Protein AF-A0A1H7FXH8-F1 (afdb_monomer)

Sequence (109 aa):
MNRLAQVAKLLIQGREVIVINVHLEAFDRDTREQHTDAVLQLYQRYSERYPTMMVGDFNSSPDEADPTISRILRENLGTLELVAGRVVTEAGQISDHLPVWAVFRFTRR

Organism: NCBI:txid332977

Mean predicted aligned error: 4.51 Å

Radius of gyration: 14.66 Å; Cα contacts (8 Å, |Δi|>4): 153; chains: 1; bounding box: 35×29×39 Å

Nearest PDB structures (foldseek):
  3l1w-assembly2_D  TM=7.779E-01  e=6.132E-03  Enterococcus faecalis
  4r1l-assembly3_B  TM=4.247E-01  e=5.282E-01  Bacteroides thetaiotaomicron VPI-5482
  4rvn-assembly1_B  TM=4.097E-01  e=6.430E-01  Bacteroides thetaiotaomicron VPI-5482
  5ho5-assembly1_B  TM=4.907E-01  e=9.441E+00  Magnetospira sp. QH-2
  3jd5-assembly1_C  TM=3.984E-01  e=5.967E+00  Bos taurus

Secondary structure (DSSP, 8-state):
---PPEEEEEEETTEEEEEEEEE--SS-HHHHHHHHHHHHHHHHHHHTTS-EEEEEE-S--TTSSS-TTHHHHTS--TTEEEEEEEE-GGGTTS-SS--EEEEEEE---

pLDDT: mean 89.56, std 9.65, range [43.09, 97.38]

Solvent-accessible surface area (backbone atoms only — not comparable to full-atom values): 6729 Å² total; per-residue (Å²): 141,89,69,68,71,47,78,45,80,43,76,56,97,86,41,66,33,38,40,36,40,39,51,49,46,72,83,49,64,71,60,23,40,55,47,48,53,54,50,49,55,53,49,51,67,47,49,78,79,30,47,55,47,79,48,72,46,64,61,43,51,86,87,47,97,80,33,58,46,52,67,61,71,73,49,87,75,81,39,58,41,83,74,47,72,46,75,47,70,91,59,66,81,82,54,99,61,87,49,73,46,73,41,71,43,75,54,86,126

InterPro domains:
  IPR036691 Endonuclease/exonuclease/phosphatase superfamily [G3DSA:3.60.10.10] (1-108)
  IPR036691 Endonuclease/exonuclease/phosphatase superfamily [SSF56219] (2-105)

Foldseek 3Di:
DDWDFDWDWDQDVNATEIETEGDADQPDPVRLLVVLVVVVVVQVVQLVPHHYHYDYHSNFDPPDPDTSCVVVVPDCSQFKDWDDKDFDCVCPPPDPDTHMDTDIDTDDD

Structure (mmCIF, N/CA/C/O backbone):
data_AF-A0A1H7FXH8-F1
#
_entry.id   AF-A0A1H7FXH8-F1
#
loop_
_atom_site.group_PDB
_atom_site.id
_atom_site.type_symbol
_atom_site.label_atom_id
_atom_site.label_alt_id
_atom_site.label_comp_id
_atom_site.label_asym_id
_atom_site.label_entity_id
_atom_site.label_seq_id
_atom_site.pdbx_PDB_ins_code
_atom_site.Cartn_x
_atom_site.Cartn_y
_atom_site.Cartn_z
_atom_site.occupancy
_atom_site.B_iso_or_equiv
_atom_site.auth_seq_id
_atom_site.auth_comp_id
_atom_site.auth_asym_id
_atom_site.auth_atom_id
_atom_site.pdbx_PDB_model_num
ATOM 1 N N . MET A 1 1 ? 7.198 15.148 -11.248 1.00 43.09 1 MET A N 1
ATOM 2 C CA . MET A 1 1 ? 6.335 15.213 -10.048 1.00 43.09 1 MET A CA 1
ATOM 3 C C . MET A 1 1 ? 4.898 15.011 -10.487 1.00 43.09 1 MET A C 1
ATOM 5 O O . MET A 1 1 ? 4.362 15.932 -11.076 1.00 43.09 1 MET A O 1
ATOM 9 N N . ASN A 1 2 ? 4.327 13.818 -10.310 1.00 52.06 2 ASN A N 1
ATOM 10 C CA . ASN A 1 2 ? 2.873 13.593 -10.242 1.00 52.06 2 ASN A CA 1
ATOM 11 C C . ASN A 1 2 ? 2.610 12.097 -10.063 1.00 52.06 2 ASN A C 1
ATOM 13 O O . ASN A 1 2 ? 2.268 11.423 -11.025 1.00 52.06 2 ASN A O 1
ATOM 17 N N . ARG A 1 3 ? 2.769 11.571 -8.845 1.00 60.22 3 ARG A N 1
ATOM 18 C CA . ARG A 1 3 ? 2.090 10.332 -8.443 1.00 60.22 3 ARG A CA 1
ATOM 19 C C . ARG A 1 3 ? 1.641 10.493 -6.991 1.00 60.22 3 ARG A C 1
ATOM 21 O O . ARG A 1 3 ? 2.459 10.610 -6.083 1.00 60.22 3 ARG A O 1
ATOM 28 N N . LEU A 1 4 ? 0.326 10.662 -6.833 1.00 69.12 4 LEU A N 1
ATOM 29 C CA . LEU A 1 4 ? -0.367 10.942 -5.578 1.00 69.12 4 LEU A CA 1
ATOM 30 C C . LEU A 1 4 ? -0.492 9.656 -4.759 1.00 69.12 4 LEU A C 1
ATOM 32 O O . LEU A 1 4 ? -1.071 8.681 -5.233 1.00 69.12 4 LEU A O 1
ATOM 36 N N . ALA A 1 5 ? -0.066 9.693 -3.499 1.00 89.25 5 ALA A N 1
ATOM 37 C CA . ALA A 1 5 ? -0.709 8.858 -2.497 1.00 89.25 5 ALA A CA 1
ATOM 38 C C . ALA A 1 5 ? -2.068 9.496 -2.175 1.00 89.25 5 ALA A C 1
ATOM 40 O O . ALA A 1 5 ? -2.130 10.670 -1.798 1.00 89.25 5 ALA A O 1
ATOM 41 N N . GLN A 1 6 ? -3.158 8.749 -2.331 1.00 94.62 6 GLN A N 1
ATOM 42 C CA . GLN A 1 6 ? -4.469 9.186 -1.862 1.00 94.62 6 GLN A CA 1
ATOM 43 C C . GLN A 1 6 ? -4.678 8.659 -0.448 1.00 94.62 6 GLN A C 1
ATOM 45 O O . GLN A 1 6 ? -4.629 7.452 -0.228 1.00 94.62 6 GLN A O 1
ATOM 50 N N . VAL A 1 7 ? -4.965 9.552 0.497 1.00 96.06 7 VAL A N 1
ATOM 51 C CA . VAL A 1 7 ? -5.274 9.180 1.879 1.00 96.06 7 VAL A CA 1
ATOM 52 C C . VAL A 1 7 ? -6.757 9.402 2.143 1.00 96.06 7 VAL A C 1
ATOM 54 O O . VAL A 1 7 ? -7.253 10.520 2.023 1.00 96.06 7 VAL A O 1
ATOM 57 N N . ALA A 1 8 ? -7.459 8.342 2.532 1.00 96.88 8 ALA A N 1
ATOM 58 C CA . ALA A 1 8 ? -8.849 8.390 2.958 1.00 96.88 8 ALA A CA 1
ATOM 59 C C . ALA A 1 8 ? -8.968 7.958 4.421 1.00 96.88 8 ALA A C 1
ATOM 61 O O . ALA A 1 8 ? -8.366 6.969 4.838 1.00 96.88 8 ALA A O 1
ATOM 62 N N . LYS A 1 9 ? -9.778 8.681 5.197 1.00 97.38 9 LYS A N 1
ATOM 63 C CA . LYS A 1 9 ? -10.199 8.258 6.534 1.00 97.38 9 LYS A CA 1
ATOM 64 C C . LYS A 1 9 ? -11.600 7.662 6.438 1.00 97.38 9 LYS A C 1
ATOM 66 O O . LYS A 1 9 ? -12.544 8.357 6.076 1.00 97.38 9 LYS A O 1
ATOM 71 N N . LEU A 1 10 ? -11.724 6.385 6.770 1.00 95.62 10 LEU A N 1
ATOM 72 C CA . LEU A 1 10 ? -12.979 5.648 6.802 1.00 95.62 10 LEU A CA 1
ATOM 73 C C . LEU A 1 10 ? -13.493 5.562 8.237 1.00 95.62 10 LEU A C 1
ATOM 75 O O . LEU A 1 10 ? -12.718 5.322 9.161 1.00 95.62 10 LEU A O 1
ATOM 79 N N . LEU A 1 11 ? -14.804 5.716 8.416 1.00 95.19 11 LEU A N 1
ATOM 80 C CA . LEU A 1 11 ? -15.473 5.485 9.691 1.00 95.19 11 LEU A CA 1
ATOM 81 C C . LEU A 1 11 ? -16.204 4.142 9.629 1.00 95.19 11 LEU A C 1
ATOM 83 O O . LEU A 1 11 ? -17.257 4.030 9.006 1.00 95.19 11 LEU A O 1
ATOM 87 N N . ILE A 1 12 ? -15.641 3.118 10.266 1.00 91.56 12 ILE A N 1
ATOM 88 C CA . ILE A 1 12 ? -16.175 1.752 10.257 1.00 91.56 12 ILE A CA 1
ATOM 89 C C . ILE A 1 12 ? -16.625 1.413 11.672 1.00 91.56 12 ILE A C 1
ATOM 91 O O . ILE A 1 12 ? -15.799 1.304 12.574 1.00 91.56 12 ILE A O 1
ATOM 95 N N . GLN A 1 13 ? -17.938 1.272 11.880 1.00 89.31 13 GLN A N 1
ATOM 96 C CA . GLN A 1 13 ? -18.528 0.992 13.201 1.00 89.31 13 GLN A CA 1
ATOM 97 C C . GLN A 1 13 ? -18.026 1.951 14.304 1.00 89.31 13 GLN A C 1
ATOM 99 O O . GLN A 1 13 ? -17.751 1.542 15.428 1.00 89.31 13 GLN A O 1
ATOM 104 N N . GLY A 1 14 ? -17.858 3.236 13.968 1.00 90.31 14 GLY A N 1
ATOM 105 C CA . GLY A 1 14 ? -17.358 4.259 14.894 1.00 90.31 14 GLY A CA 1
ATOM 106 C C . GLY A 1 14 ? -15.835 4.291 15.078 1.00 90.31 14 GLY A C 1
ATOM 107 O O . GLY A 1 14 ? -15.335 5.167 15.778 1.00 90.31 14 GLY A O 1
ATOM 108 N N . ARG A 1 15 ? -15.081 3.389 1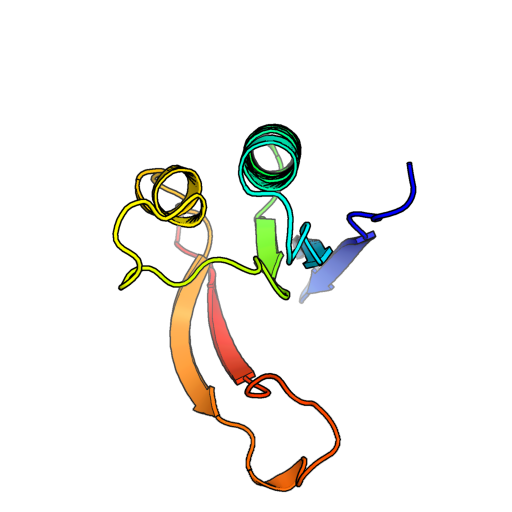4.439 1.00 90.19 15 ARG A N 1
ATOM 109 C CA . ARG A 1 15 ? -13.614 3.385 14.447 1.00 90.19 15 ARG A CA 1
ATOM 110 C C . ARG A 1 15 ? -13.068 4.064 13.195 1.00 90.19 15 ARG A C 1
ATOM 112 O O . ARG A 1 15 ? -13.469 3.735 12.081 1.00 90.19 15 ARG A O 1
ATOM 119 N N . GLU A 1 16 ? -12.136 4.993 13.381 1.00 94.62 16 GLU A N 1
ATOM 120 C CA . GLU A 1 16 ? -11.420 5.628 12.273 1.00 94.62 16 GLU A CA 1
ATOM 121 C C . GLU A 1 16 ? -10.327 4.690 11.738 1.00 94.62 16 GLU A C 1
ATOM 123 O O . GLU A 1 16 ? -9.519 4.167 12.509 1.00 94.62 16 GLU A O 1
ATOM 128 N N . VAL A 1 17 ? -10.299 4.485 10.422 1.00 94.50 17 VAL A N 1
ATOM 129 C CA . VAL A 1 17 ? -9.296 3.688 9.698 1.00 94.50 17 VAL A CA 1
ATOM 130 C C . VAL A 1 17 ? -8.724 4.528 8.574 1.00 94.50 17 VAL A C 1
ATOM 132 O O . VAL A 1 17 ? -9.474 5.178 7.849 1.00 94.50 17 VAL A O 1
ATOM 135 N N . ILE A 1 18 ? -7.409 4.507 8.401 1.00 95.88 18 ILE A N 1
ATOM 136 C CA . ILE A 1 18 ? -6.752 5.179 7.283 1.00 95.88 18 ILE A CA 1
ATOM 137 C C . ILE A 1 18 ? -6.516 4.174 6.157 1.00 95.88 18 ILE A C 1
ATOM 139 O O . ILE A 1 18 ? -5.999 3.085 6.390 1.00 95.88 18 ILE A O 1
ATOM 143 N N . VAL A 1 19 ? -6.875 4.551 4.933 1.00 95.75 19 VAL A N 1
ATOM 144 C CA . VAL A 1 19 ? -6.526 3.825 3.709 1.00 95.75 19 VAL A CA 1
ATOM 145 C C . VAL A 1 19 ? -5.658 4.731 2.850 1.00 95.75 19 VAL A C 1
ATOM 147 O O . VAL A 1 19 ? -6.063 5.840 2.501 1.00 95.75 19 VAL A O 1
ATOM 150 N N . ILE A 1 20 ? -4.463 4.251 2.523 1.00 95.62 20 ILE A N 1
ATOM 151 C CA . ILE A 1 20 ? -3.497 4.912 1.652 1.00 95.62 20 ILE A CA 1
ATOM 152 C C . ILE A 1 20 ? -3.470 4.132 0.339 1.00 95.62 20 ILE A C 1
ATOM 154 O O . ILE A 1 20 ? -2.987 3.003 0.307 1.00 95.62 20 ILE A O 1
ATOM 158 N N . ASN A 1 21 ? -4.006 4.718 -0.729 1.00 95.25 21 ASN A N 1
ATOM 159 C CA . ASN A 1 21 ? -3.911 4.154 -2.071 1.00 95.25 21 ASN A CA 1
ATOM 160 C C . ASN A 1 21 ? -2.691 4.727 -2.797 1.00 95.25 21 ASN A C 1
ATOM 162 O O . ASN A 1 21 ? -2.518 5.949 -2.829 1.00 95.25 21 ASN A O 1
ATOM 166 N N . VAL A 1 22 ? -1.878 3.858 -3.394 1.00 94.62 22 VAL A N 1
ATOM 167 C CA . VAL A 1 22 ? -0.634 4.228 -4.075 1.00 94.62 22 VAL A CA 1
ATOM 168 C C . VAL A 1 22 ? -0.596 3.724 -5.515 1.00 94.62 22 VAL A C 1
ATOM 170 O O . VAL A 1 22 ? -1.248 2.748 -5.878 1.00 94.62 22 VAL A O 1
ATOM 173 N N . HIS A 1 23 ? 0.191 4.409 -6.336 1.00 93.88 23 HIS A N 1
ATOM 174 C CA . HIS A 1 23 ? 0.609 3.949 -7.654 1.00 93.88 23 HIS A CA 1
ATOM 175 C C . HIS A 1 23 ? 2.045 4.449 -7.864 1.00 93.88 23 HIS A C 1
ATOM 177 O O . HIS A 1 23 ? 2.254 5.638 -8.127 1.00 93.88 23 HIS A O 1
ATOM 183 N N . LEU A 1 24 ? 3.041 3.586 -7.649 1.00 94.00 24 LEU A N 1
ATOM 184 C CA . LEU A 1 24 ? 4.456 3.985 -7.663 1.00 94.00 24 LEU A CA 1
ATOM 185 C C . LEU A 1 24 ? 5.026 4.032 -9.091 1.00 94.00 24 LEU A C 1
ATOM 187 O O . LEU A 1 24 ? 4.319 3.798 -10.067 1.00 94.00 24 LEU A O 1
ATOM 191 N N . GLU A 1 25 ? 6.298 4.412 -9.226 1.00 93.94 25 GLU A N 1
ATOM 192 C CA . GLU A 1 25 ? 6.949 4.532 -10.536 1.00 93.94 25 GLU A CA 1
ATOM 193 C C . GLU A 1 25 ? 7.227 3.152 -11.148 1.00 93.94 25 GLU A C 1
ATOM 195 O O . GLU A 1 25 ? 7.828 2.300 -10.498 1.00 93.94 25 GLU A O 1
ATOM 200 N N . ALA A 1 26 ? 6.819 2.938 -12.400 1.00 92.12 26 ALA A N 1
ATOM 201 C CA . ALA A 1 26 ? 6.921 1.644 -13.071 1.00 92.12 26 ALA A CA 1
ATOM 202 C C . ALA A 1 26 ? 8.305 1.401 -13.682 1.00 92.12 26 ALA A C 1
ATOM 204 O O . ALA A 1 26 ? 8.856 0.307 -13.571 1.00 92.12 26 ALA A O 1
ATOM 205 N N . PHE A 1 27 ? 8.893 2.426 -14.300 1.00 91.88 27 PHE A N 1
ATOM 206 C CA . PHE A 1 27 ? 10.035 2.228 -15.196 1.00 91.88 27 PHE A CA 1
ATOM 207 C C . PHE A 1 27 ? 11.379 2.509 -14.529 1.00 91.88 27 PHE A C 1
ATOM 209 O O . PHE A 1 27 ? 12.336 1.766 -14.731 1.00 91.88 27 PHE A O 1
ATOM 216 N N . ASP A 1 28 ? 11.448 3.561 -13.716 1.00 93.75 28 ASP A N 1
ATOM 217 C CA . ASP A 1 28 ? 12.686 3.988 -13.070 1.00 93.75 28 ASP A CA 1
ATOM 218 C C . ASP A 1 28 ? 12.773 3.456 -11.634 1.00 93.75 28 ASP A C 1
ATOM 220 O O . ASP A 1 28 ? 11.996 3.844 -10.755 1.00 93.75 28 ASP A O 1
ATOM 224 N N . ARG A 1 29 ? 13.719 2.537 -11.401 1.00 93.38 29 ARG A N 1
ATOM 225 C CA . ARG A 1 29 ? 13.898 1.863 -10.106 1.00 93.38 29 ARG A CA 1
ATOM 226 C C . ARG A 1 29 ? 14.264 2.853 -9.000 1.00 93.38 29 ARG A C 1
ATOM 228 O O . ARG A 1 29 ? 13.685 2.776 -7.921 1.00 93.38 29 ARG A O 1
ATOM 235 N N . ASP A 1 30 ? 15.182 3.778 -9.257 1.00 94.50 30 ASP A N 1
ATOM 236 C CA . ASP A 1 30 ? 15.686 4.699 -8.231 1.00 94.50 30 ASP A CA 1
ATOM 237 C C . ASP A 1 30 ? 14.601 5.692 -7.794 1.00 94.50 30 ASP A C 1
ATOM 239 O O . ASP A 1 30 ? 14.430 5.976 -6.606 1.00 94.50 30 ASP A O 1
ATOM 243 N N . THR A 1 31 ? 13.780 6.153 -8.736 1.00 94.44 31 THR A N 1
ATOM 244 C CA . THR A 1 31 ? 12.576 6.940 -8.454 1.00 94.44 31 THR A CA 1
ATOM 245 C C . THR A 1 31 ? 11.550 6.114 -7.679 1.00 94.44 31 THR A C 1
ATOM 247 O O . THR A 1 31 ? 10.969 6.604 -6.708 1.00 94.44 31 THR A O 1
ATOM 250 N N . ARG A 1 32 ? 11.327 4.845 -8.052 1.00 9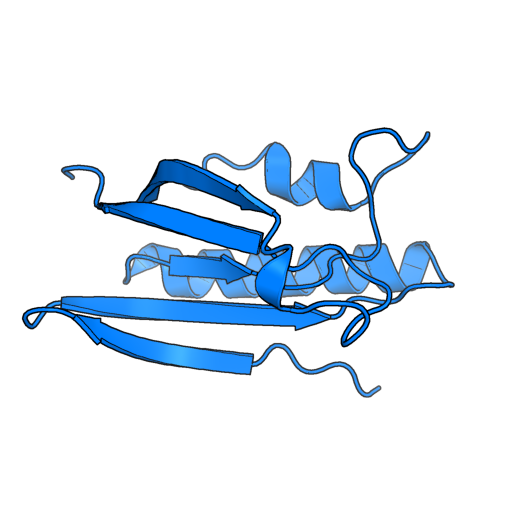4.44 32 ARG A N 1
ATOM 251 C CA . ARG A 1 32 ? 10.421 3.949 -7.314 1.00 94.44 32 ARG A CA 1
ATOM 252 C C . ARG A 1 32 ? 10.906 3.693 -5.888 1.00 94.44 32 ARG A C 1
ATOM 254 O O . ARG A 1 32 ? 10.079 3.610 -4.981 1.00 94.44 32 ARG A O 1
ATOM 261 N N . GLU A 1 33 ? 12.211 3.605 -5.669 1.00 95.06 33 GLU A N 1
ATOM 262 C CA . GLU A 1 33 ? 12.809 3.482 -4.341 1.00 95.06 33 GLU A CA 1
ATOM 263 C C . GLU A 1 33 ? 12.498 4.717 -3.484 1.00 95.06 33 GLU A C 1
ATOM 265 O O . GLU A 1 33 ? 11.936 4.579 -2.398 1.00 95.06 33 GLU A O 1
ATOM 270 N N . GLN A 1 34 ? 12.716 5.924 -4.016 1.00 94.56 34 GLN A N 1
ATOM 271 C CA . GLN A 1 34 ? 12.350 7.174 -3.335 1.00 94.56 34 GLN A CA 1
ATOM 272 C C . GLN A 1 34 ? 10.845 7.257 -3.038 1.00 94.56 34 GLN A C 1
ATOM 274 O O . GLN A 1 34 ? 10.438 7.688 -1.957 1.00 94.56 34 GLN A O 1
ATOM 279 N N . HIS A 1 35 ? 10.000 6.818 -3.976 1.00 94.94 35 HIS A N 1
ATOM 280 C CA . HIS A 1 35 ? 8.554 6.747 -3.768 1.00 94.94 35 HIS A CA 1
ATOM 281 C C . HIS A 1 35 ? 8.182 5.748 -2.663 1.00 94.94 35 HIS A C 1
ATOM 283 O O . HIS A 1 35 ? 7.322 6.047 -1.835 1.00 94.94 35 HIS A O 1
ATOM 289 N N . THR A 1 36 ? 8.834 4.584 -2.637 1.00 94.50 36 THR A N 1
ATOM 290 C CA . THR A 1 36 ? 8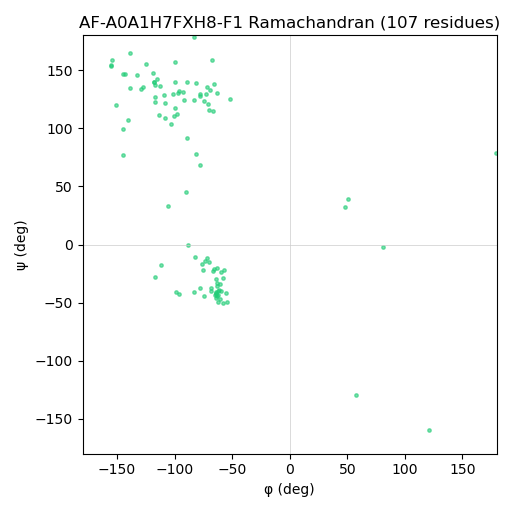.625 3.544 -1.621 1.00 94.50 36 THR A CA 1
ATOM 291 C C . THR A 1 36 ? 8.956 4.084 -0.232 1.00 94.50 36 THR A C 1
ATOM 293 O O . THR A 1 36 ? 8.142 3.957 0.683 1.00 94.50 36 THR A O 1
ATOM 296 N N . ASP A 1 37 ? 10.100 4.756 -0.088 1.00 94.38 37 ASP A N 1
ATOM 297 C CA . ASP A 1 37 ? 10.528 5.346 1.182 1.00 94.38 37 ASP A CA 1
ATOM 298 C C . ASP A 1 37 ? 9.566 6.460 1.644 1.00 94.38 37 ASP A C 1
ATOM 300 O O . ASP A 1 37 ? 9.175 6.502 2.814 1.00 94.38 37 ASP A O 1
ATOM 304 N N . ALA A 1 38 ? 9.111 7.330 0.735 1.00 94.44 38 ALA A N 1
ATOM 305 C CA . ALA A 1 38 ? 8.147 8.387 1.058 1.00 94.44 38 ALA A CA 1
ATOM 306 C C . ALA A 1 38 ? 6.783 7.829 1.509 1.00 94.44 38 ALA A C 1
ATOM 308 O O . ALA A 1 38 ? 6.169 8.337 2.453 1.00 94.44 38 ALA A O 1
ATOM 309 N N . VAL A 1 39 ? 6.308 6.770 0.852 1.00 93.81 39 VAL A N 1
ATOM 310 C CA . VAL A 1 39 ? 5.055 6.090 1.197 1.00 93.81 39 VAL A CA 1
ATOM 311 C C . VAL A 1 39 ? 5.166 5.362 2.536 1.00 93.81 39 VAL A C 1
ATOM 313 O O . VAL A 1 39 ? 4.235 5.432 3.340 1.00 93.81 39 VAL A O 1
ATOM 316 N N . LEU A 1 40 ? 6.305 4.726 2.820 1.00 93.31 40 LEU A N 1
ATOM 317 C CA . LEU A 1 40 ? 6.544 4.087 4.110 1.00 93.31 40 LEU A CA 1
ATOM 318 C C . LEU A 1 40 ? 6.528 5.112 5.256 1.00 93.31 40 LEU A C 1
ATOM 320 O O . LEU A 1 40 ? 5.854 4.895 6.262 1.00 93.31 40 LEU A O 1
ATOM 324 N N . GLN A 1 41 ? 7.171 6.270 5.077 1.00 93.31 41 GLN A N 1
ATOM 325 C CA . GLN A 1 41 ? 7.122 7.365 6.056 1.00 93.31 41 GL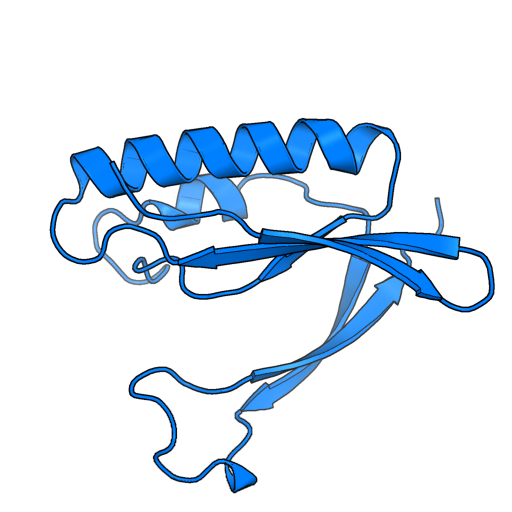N A CA 1
ATOM 326 C C . GLN A 1 41 ? 5.694 7.891 6.273 1.00 93.31 41 GLN A C 1
ATOM 328 O O . GLN A 1 41 ? 5.294 8.195 7.401 1.00 93.31 41 GLN A O 1
ATOM 333 N N . LEU A 1 42 ? 4.899 7.994 5.201 1.00 93.75 42 LEU A N 1
ATOM 334 C CA . LEU A 1 42 ? 3.495 8.392 5.291 1.00 93.75 42 LEU A CA 1
ATOM 335 C C . LEU A 1 42 ? 2.671 7.365 6.078 1.00 93.75 42 LEU A C 1
ATOM 337 O O . LEU A 1 42 ? 1.897 7.748 6.957 1.00 93.75 42 LEU A O 1
ATOM 341 N N . TYR A 1 43 ? 2.857 6.075 5.787 1.00 93.31 43 TYR A N 1
ATOM 342 C CA . TYR A 1 43 ? 2.212 4.988 6.516 1.00 93.31 43 TYR A CA 1
ATOM 343 C C . TYR A 1 43 ? 2.555 5.048 8.006 1.00 93.31 43 TYR A C 1
ATOM 345 O O . TYR A 1 43 ? 1.646 5.040 8.837 1.00 93.31 43 TYR A O 1
ATOM 353 N N . GLN A 1 44 ? 3.845 5.164 8.343 1.00 91.81 44 GLN A N 1
ATOM 354 C CA . GLN A 1 44 ? 4.326 5.212 9.726 1.00 91.81 44 GLN A CA 1
ATOM 355 C C . GLN A 1 44 ? 3.611 6.319 10.511 1.00 91.81 44 GLN A C 1
ATOM 357 O O . GLN A 1 44 ? 2.978 6.024 11.526 1.00 91.81 44 GLN A O 1
ATOM 362 N N . ARG A 1 45 ? 3.555 7.540 9.957 1.00 92.88 45 ARG A N 1
ATOM 363 C CA . ARG A 1 45 ? 2.866 8.693 10.564 1.00 92.88 45 ARG A CA 1
ATOM 364 C C . ARG A 1 45 ? 1.395 8.430 10.899 1.00 92.88 45 ARG A C 1
ATOM 366 O O . ARG A 1 45 ? 0.914 8.866 11.941 1.00 92.88 45 ARG A O 1
ATOM 373 N N . TYR A 1 46 ? 0.648 7.762 10.020 1.00 93.88 46 TYR A N 1
ATOM 374 C CA . TYR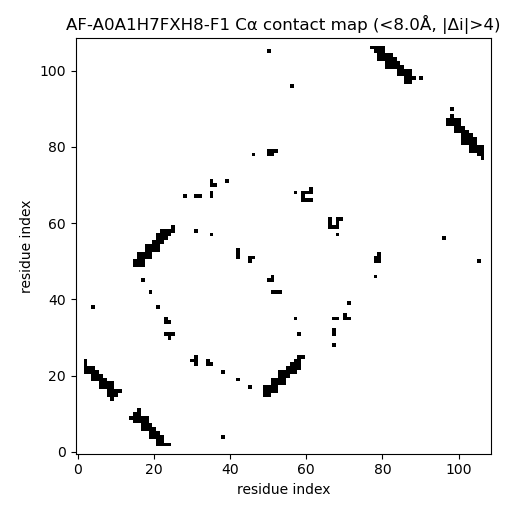 A 1 46 ? -0.759 7.450 10.299 1.00 93.88 46 TYR A CA 1
ATOM 375 C C . TYR A 1 46 ? -0.912 6.262 11.250 1.00 93.88 46 TYR A C 1
ATOM 377 O O . TYR A 1 46 ? -1.772 6.299 12.134 1.00 93.88 46 TYR A O 1
ATOM 385 N N . SER A 1 47 ? -0.054 5.249 11.111 1.00 91.56 47 SER A N 1
ATOM 386 C CA . SER A 1 47 ? -0.096 4.011 11.895 1.00 91.56 47 SER A CA 1
ATOM 387 C C . SER A 1 47 ? 0.193 4.207 13.388 1.00 91.56 47 SER A C 1
ATOM 389 O O . SER A 1 47 ? -0.238 3.396 14.211 1.00 91.56 47 SER A O 1
ATOM 391 N N . GLU A 1 48 ? 0.849 5.314 13.752 1.00 90.56 48 GLU A N 1
ATOM 392 C CA . GLU A 1 48 ? 1.033 5.742 15.144 1.00 90.56 48 GLU A CA 1
ATOM 393 C C . GLU A 1 48 ? -0.302 5.999 15.858 1.00 90.56 48 GLU A C 1
ATOM 395 O O . GLU A 1 48 ? -0.428 5.732 17.054 1.00 90.56 48 GLU A O 1
ATOM 400 N N . ARG A 1 49 ? -1.315 6.497 15.134 1.00 91.25 49 ARG A N 1
ATOM 401 C CA . ARG A 1 49 ? -2.585 6.957 15.719 1.00 91.25 49 ARG A CA 1
ATOM 402 C C . ARG A 1 49 ? -3.804 6.161 15.266 1.00 91.25 49 ARG A C 1
ATOM 404 O O . ARG A 1 49 ? -4.781 6.082 16.009 1.00 91.25 49 ARG A O 1
ATOM 411 N N . TYR A 1 50 ? -3.765 5.577 14.074 1.00 92.31 50 TYR A N 1
ATOM 412 C CA . TYR A 1 50 ? -4.910 4.912 13.461 1.00 92.31 50 TYR A CA 1
ATOM 413 C C . TYR A 1 50 ? -4.522 3.543 12.898 1.00 92.31 50 TYR A C 1
ATOM 415 O O . TYR A 1 50 ? -3.428 3.394 12.349 1.00 92.31 50 TYR A O 1
ATOM 423 N N . PRO A 1 51 ? -5.424 2.544 12.934 1.00 92.12 51 PRO A N 1
ATOM 424 C CA . PRO A 1 51 ? -5.314 1.399 12.041 1.00 92.12 51 PRO A CA 1
ATOM 425 C C . PRO A 1 51 ? -5.180 1.900 10.608 1.00 92.12 51 PRO A C 1
ATOM 427 O O . PRO A 1 51 ? -5.999 2.701 10.152 1.00 92.12 51 PRO A O 1
ATOM 430 N N . THR A 1 52 ? -4.126 1.468 9.930 1.00 92.62 52 THR A N 1
ATOM 431 C CA . THR A 1 52 ? -3.750 2.008 8.626 1.00 92.62 52 THR A CA 1
ATOM 432 C C . THR A 1 52 ? -3.550 0.856 7.660 1.00 92.62 52 THR A C 1
ATOM 434 O O . THR A 1 52 ? -2.909 -0.137 7.989 1.00 92.62 52 THR A O 1
ATOM 437 N N . MET A 1 53 ? -4.123 0.989 6.471 1.00 92.31 53 MET A N 1
ATOM 438 C CA . MET A 1 53 ? -3.952 0.068 5.361 1.00 92.31 53 MET A CA 1
ATOM 439 C C . MET A 1 53 ? -3.296 0.804 4.204 1.00 92.31 53 MET A C 1
ATOM 441 O O . MET A 1 53 ? -3.645 1.947 3.909 1.00 92.31 53 MET A O 1
ATOM 445 N N . MET A 1 54 ? -2.378 0.125 3.532 1.00 92.56 54 MET A N 1
ATOM 446 C CA . MET A 1 54 ? -1.760 0.591 2.303 1.00 92.56 54 MET A CA 1
ATOM 447 C C . MET A 1 54 ? -2.113 -0.380 1.182 1.00 92.56 54 MET A C 1
ATOM 449 O O . MET A 1 54 ? -1.930 -1.585 1.335 1.00 92.56 54 MET A O 1
ATOM 453 N N . VAL A 1 55 ? -2.653 0.144 0.087 1.00 93.06 55 VAL A N 1
ATOM 454 C CA . VAL A 1 55 ? -3.129 -0.629 -1.066 1.00 93.06 55 VAL A CA 1
ATOM 455 C C . VAL A 1 55 ? -2.733 0.063 -2.362 1.00 93.06 55 VAL A C 1
ATOM 457 O O . VAL A 1 55 ? -2.406 1.248 -2.361 1.00 93.06 55 VAL A O 1
ATOM 460 N N . GLY A 1 56 ? -2.814 -0.664 -3.469 1.00 91.94 56 GLY A N 1
ATOM 461 C CA . GLY A 1 56 ? -2.601 -0.126 -4.805 1.00 91.94 56 GLY A CA 1
ATOM 462 C C . GLY A 1 56 ? -1.468 -0.834 -5.528 1.00 91.94 56 GLY A C 1
ATOM 463 O O . GLY A 1 56 ? -1.115 -1.965 -5.190 1.00 91.94 56 GLY A O 1
ATOM 464 N N . ASP A 1 57 ? -0.927 -0.162 -6.535 1.00 92.19 57 ASP A N 1
ATOM 465 C CA . ASP A 1 57 ? 0.115 -0.712 -7.389 1.00 92.19 57 ASP A CA 1
ATOM 466 C C . ASP A 1 57 ? 1.493 -0.187 -6.972 1.00 92.19 57 ASP A C 1
ATOM 468 O O . ASP A 1 57 ? 1.825 0.994 -7.113 1.00 92.19 57 ASP A O 1
ATOM 472 N N . PHE A 1 58 ? 2.308 -1.083 -6.426 1.00 93.19 58 PHE A N 1
ATOM 473 C CA . PHE A 1 58 ? 3.662 -0.755 -5.996 1.00 93.19 58 PHE A CA 1
ATOM 474 C C . PHE A 1 58 ? 4.673 -0.784 -7.141 1.00 93.19 58 PHE A C 1
ATOM 476 O O . PHE A 1 58 ? 5.803 -0.342 -6.935 1.00 93.19 58 PHE A O 1
ATOM 483 N N . ASN A 1 59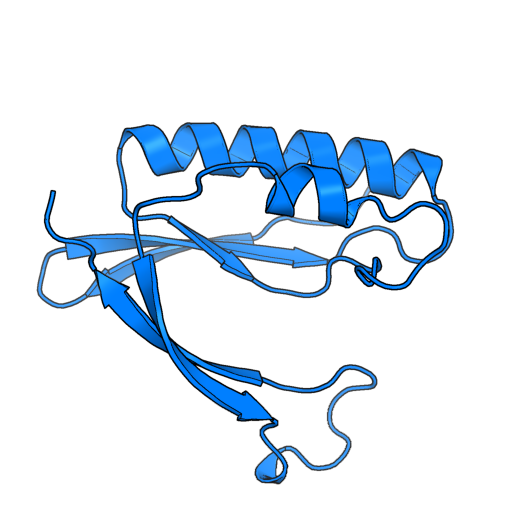 ? 4.295 -1.300 -8.320 1.00 93.62 59 ASN A N 1
ATOM 484 C CA . ASN A 1 59 ? 5.202 -1.530 -9.443 1.00 93.62 59 ASN A CA 1
ATOM 485 C C . ASN A 1 59 ? 6.504 -2.256 -9.040 1.00 93.62 59 ASN A C 1
ATOM 487 O O . ASN A 1 59 ? 7.579 -1.997 -9.576 1.00 93.62 59 ASN A O 1
ATOM 491 N N . SER A 1 60 ? 6.413 -3.131 -8.035 1.00 93.88 60 SER A N 1
ATOM 492 C CA . SER A 1 60 ? 7.502 -4.000 -7.603 1.00 93.88 60 SER A CA 1
ATOM 493 C C . SER A 1 60 ? 6.930 -5.286 -7.013 1.00 93.88 60 SER A C 1
ATOM 495 O O . SER A 1 60 ? 6.165 -5.261 -6.046 1.00 93.88 60 SER A O 1
ATOM 497 N N . SER A 1 61 ? 7.286 -6.405 -7.628 1.00 92.31 61 SER A N 1
ATOM 498 C CA . SER A 1 61 ? 6.971 -7.767 -7.223 1.00 92.31 61 SER A CA 1
ATOM 499 C C . SER A 1 61 ? 8.047 -8.319 -6.279 1.00 92.31 61 SER A C 1
ATOM 501 O O . SER A 1 61 ? 9.231 -8.114 -6.537 1.00 92.31 61 SER A O 1
ATOM 503 N N . PRO A 1 62 ? 7.683 -9.071 -5.223 1.00 92.38 62 PRO A N 1
ATOM 504 C CA . PRO A 1 62 ? 8.643 -9.723 -4.326 1.00 92.38 62 PRO A CA 1
ATOM 505 C C . PRO A 1 62 ? 9.622 -10.686 -5.016 1.00 92.38 62 PRO A C 1
ATOM 507 O O . PRO A 1 62 ? 10.683 -10.950 -4.459 1.00 92.38 62 PRO A O 1
ATOM 510 N N . ASP A 1 63 ? 9.268 -11.196 -6.199 1.00 92.81 63 ASP A N 1
ATOM 511 C CA . ASP A 1 63 ? 10.063 -12.173 -6.955 1.00 92.81 63 ASP A CA 1
ATOM 512 C C . ASP A 1 63 ? 11.103 -11.523 -7.894 1.00 92.81 63 ASP A C 1
ATOM 514 O O . ASP A 1 63 ? 11.835 -12.220 -8.600 1.00 92.81 63 ASP A O 1
ATOM 518 N N . GLU A 1 64 ? 11.173 -10.187 -7.946 1.00 91.88 64 GLU A N 1
ATOM 519 C CA . GLU A 1 64 ? 12.207 -9.464 -8.697 1.00 91.88 64 GLU A CA 1
ATOM 520 C C . GLU A 1 64 ? 13.593 -9.660 -8.062 1.00 91.88 64 GLU A C 1
ATOM 522 O O . GLU A 1 64 ? 13.720 -9.946 -6.874 1.00 91.88 64 GLU A O 1
ATOM 527 N N . ALA A 1 65 ? 14.663 -9.453 -8.838 1.00 91.31 65 ALA A N 1
ATOM 528 C CA . ALA A 1 65 ? 16.032 -9.590 -8.330 1.00 91.31 65 ALA A CA 1
ATOM 529 C C . ALA A 1 65 ? 16.375 -8.575 -7.221 1.00 91.31 65 ALA A C 1
ATOM 531 O O . ALA A 1 65 ? 17.152 -8.885 -6.320 1.00 91.31 65 ALA A O 1
ATOM 532 N N . ASP A 1 66 ? 15.806 -7.368 -7.294 1.00 91.56 66 ASP A N 1
ATOM 533 C CA . ASP A 1 66 ? 16.014 -6.297 -6.316 1.00 91.56 66 ASP A CA 1
ATOM 534 C C . ASP A 1 66 ? 14.725 -5.472 -6.118 1.00 91.56 66 ASP A C 1
ATOM 536 O O . ASP A 1 66 ? 14.563 -4.386 -6.688 1.00 91.56 66 ASP A O 1
ATOM 540 N N . PRO A 1 67 ? 13.759 -6.024 -5.364 1.00 95.56 67 PRO A N 1
ATOM 541 C CA . PRO A 1 67 ? 12.420 -5.471 -5.256 1.00 95.56 67 PRO A CA 1
ATOM 542 C C . PRO A 1 67 ? 12.347 -4.346 -4.225 1.00 95.56 67 PRO A C 1
ATOM 544 O O . PRO A 1 67 ? 12.603 -4.552 -3.033 1.00 95.56 67 PRO A O 1
ATOM 547 N N . THR A 1 68 ? 11.876 -3.167 -4.633 1.00 95.38 68 THR A N 1
ATOM 548 C CA . THR A 1 68 ? 11.659 -2.051 -3.700 1.00 95.38 68 THR A CA 1
ATOM 549 C C . THR A 1 68 ? 10.573 -2.388 -2.673 1.00 95.38 68 THR A C 1
ATOM 551 O O . THR A 1 68 ? 10.683 -1.977 -1.517 1.00 95.38 68 THR A O 1
ATOM 554 N N . ILE A 1 69 ? 9.586 -3.226 -3.032 1.00 94.38 69 ILE A N 1
ATOM 555 C CA . ILE A 1 69 ? 8.513 -3.668 -2.120 1.00 94.38 69 ILE A CA 1
ATOM 556 C C . ILE A 1 69 ? 9.042 -4.410 -0.881 1.00 94.38 69 ILE A C 1
ATOM 558 O O . ILE A 1 69 ? 8.409 -4.374 0.174 1.00 94.38 69 ILE A O 1
ATOM 562 N N . SER A 1 70 ? 10.243 -5.004 -0.945 1.00 93.88 70 SER A N 1
ATOM 563 C CA . SER A 1 70 ? 10.870 -5.647 0.220 1.00 93.88 70 SER A CA 1
ATOM 564 C C . SER A 1 70 ? 11.072 -4.695 1.398 1.00 93.88 70 SER A C 1
ATOM 566 O O . SER A 1 70 ? 11.053 -5.141 2.543 1.00 93.88 70 SER A O 1
ATOM 568 N N . ARG A 1 71 ? 11.247 -3.392 1.148 1.00 93.19 71 ARG A N 1
ATOM 569 C CA . ARG A 1 71 ? 11.372 -2.382 2.212 1.00 93.19 71 ARG A CA 1
ATOM 570 C C . ARG A 1 71 ? 10.108 -2.311 3.062 1.00 93.19 71 ARG A C 1
ATOM 572 O O . ARG A 1 71 ? 10.204 -2.248 4.276 1.00 93.19 71 ARG A O 1
ATOM 579 N N . ILE A 1 72 ? 8.941 -2.400 2.429 1.00 91.69 72 ILE A N 1
ATOM 580 C CA . ILE A 1 72 ? 7.640 -2.408 3.106 1.00 91.69 72 ILE A CA 1
ATOM 581 C C . ILE A 1 72 ? 7.395 -3.755 3.790 1.00 91.69 72 ILE A C 1
ATOM 583 O O . ILE A 1 72 ? 6.957 -3.789 4.933 1.00 91.69 72 ILE A O 1
ATOM 587 N N . LEU A 1 73 ? 7.682 -4.871 3.111 1.00 89.44 73 LEU A N 1
ATOM 588 C CA . LEU A 1 73 ? 7.386 -6.215 3.630 1.00 89.44 73 LEU A CA 1
ATOM 589 C C . LEU A 1 73 ? 8.214 -6.599 4.865 1.00 89.44 73 LEU A C 1
ATOM 591 O O . LEU A 1 73 ? 7.803 -7.472 5.625 1.00 89.44 73 LEU A O 1
ATOM 595 N N . ARG A 1 74 ? 9.375 -5.967 5.070 1.00 88.44 74 ARG A N 1
ATOM 596 C CA . ARG A 1 74 ? 10.213 -6.163 6.266 1.00 88.44 74 ARG A CA 1
ATOM 597 C C . ARG A 1 74 ? 9.671 -5.451 7.505 1.00 88.44 74 ARG A C 1
ATOM 599 O O . ARG A 1 74 ? 10.096 -5.765 8.614 1.00 88.44 74 ARG A O 1
ATOM 606 N N . GLU A 1 75 ? 8.759 -4.503 7.332 1.00 85.12 75 GLU A N 1
ATOM 607 C CA . GLU A 1 75 ? 8.196 -3.730 8.429 1.00 85.12 75 GLU A CA 1
ATOM 608 C C . GLU A 1 75 ? 7.077 -4.514 9.124 1.00 85.12 75 GLU A C 1
ATOM 610 O O . GLU A 1 75 ? 6.230 -5.144 8.490 1.00 85.12 75 GLU A O 1
ATOM 615 N N . ASN A 1 76 ? 7.030 -4.455 10.456 1.00 73.75 76 ASN A N 1
ATOM 616 C CA . ASN A 1 76 ? 5.971 -5.104 11.228 1.00 73.75 76 ASN A CA 1
ATOM 617 C C . ASN A 1 76 ? 4.701 -4.234 11.256 1.00 73.75 76 ASN A C 1
ATOM 619 O O . ASN A 1 76 ? 4.412 -3.538 12.234 1.00 73.75 76 ASN A O 1
ATOM 623 N N . LEU A 1 77 ? 3.939 -4.249 10.161 1.00 71.50 77 LEU A N 1
ATOM 624 C CA . LEU A 1 77 ? 2.743 -3.423 9.963 1.00 71.50 77 LEU A CA 1
ATOM 625 C C . LEU A 1 77 ? 1.520 -3.989 10.733 1.00 71.50 77 LEU A C 1
ATOM 627 O O . LEU A 1 77 ? 0.559 -4.493 10.165 1.00 71.50 77 LEU A O 1
ATOM 631 N N . GLY A 1 78 ? 1.552 -3.933 12.066 1.00 65.12 78 GLY A N 1
ATOM 632 C CA . GLY A 1 78 ? 0.697 -4.742 12.953 1.00 65.12 78 GLY A CA 1
ATOM 633 C C . GLY A 1 78 ? -0.672 -4.181 13.378 1.00 65.12 78 GLY A C 1
ATOM 634 O O . GLY A 1 78 ? -1.000 -4.263 14.563 1.00 65.12 78 GLY A O 1
ATOM 635 N N . THR A 1 79 ? -1.493 -3.605 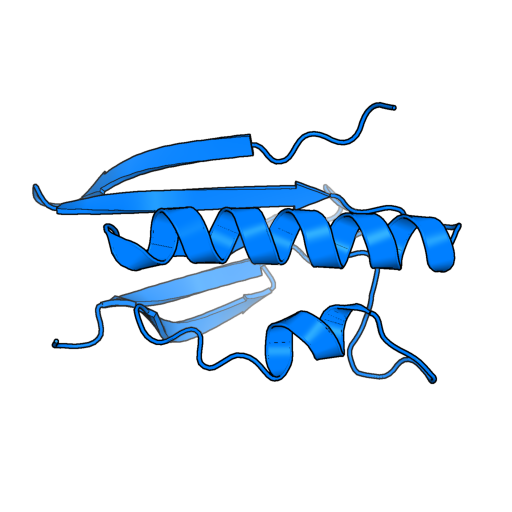12.485 1.00 72.56 79 THR A N 1
ATOM 636 C CA . THR A 1 79 ? -2.851 -3.119 12.879 1.00 72.56 79 THR A CA 1
ATOM 637 C C . THR A 1 79 ? -4.030 -3.886 12.279 1.00 72.56 79 THR A C 1
ATOM 639 O O . THR A 1 79 ? -5.148 -3.799 12.799 1.00 72.56 79 THR A O 1
ATOM 642 N N . LEU A 1 80 ? -3.794 -4.652 11.214 1.00 81.12 80 LEU A N 1
ATOM 643 C CA . LEU A 1 80 ? -4.810 -5.398 10.480 1.00 81.12 80 LEU A CA 1
ATOM 644 C C . LEU A 1 80 ? -4.265 -6.782 10.120 1.00 81.12 80 LEU A C 1
ATOM 646 O O . LEU A 1 80 ? -3.140 -6.910 9.651 1.00 81.12 80 LEU A O 1
ATOM 650 N N . GLU A 1 81 ? -5.076 -7.809 10.336 1.00 87.25 81 GLU A N 1
ATOM 651 C CA . GLU A 1 81 ? -4.809 -9.198 9.970 1.00 87.25 81 GLU A CA 1
ATOM 652 C C . GLU A 1 81 ? -5.590 -9.531 8.693 1.00 87.25 81 GLU A C 1
ATOM 654 O O . GLU A 1 81 ? -6.799 -9.285 8.629 1.00 87.25 81 GLU A O 1
ATOM 659 N N . LEU A 1 82 ? -4.922 -10.091 7.679 1.00 88.31 82 LEU A N 1
ATOM 660 C CA . LEU A 1 82 ? -5.584 -10.629 6.490 1.00 88.31 82 LEU A CA 1
ATOM 661 C C . LEU A 1 82 ? -6.334 -11.915 6.864 1.00 88.31 82 LEU A C 1
ATOM 663 O O . LEU A 1 82 ? -5.730 -12.882 7.311 1.00 88.31 82 LEU A O 1
ATOM 667 N N . VAL A 1 83 ? -7.648 -11.932 6.651 1.00 93.94 83 VAL A N 1
ATOM 668 C CA . VAL A 1 83 ? -8.519 -13.084 6.941 1.00 93.94 83 VAL A CA 1
ATOM 669 C C . VAL A 1 83 ? -8.758 -13.925 5.692 1.00 93.94 83 VAL A C 1
ATOM 671 O O . VAL A 1 83 ? -8.769 -15.150 5.758 1.00 9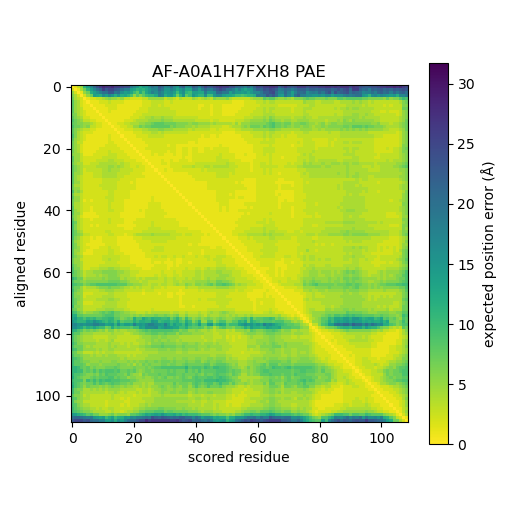3.94 83 VAL A O 1
ATOM 674 N N . ALA A 1 84 ? -8.995 -13.270 4.557 1.00 95.75 84 ALA A N 1
ATOM 675 C CA . ALA A 1 84 ? -9.266 -13.924 3.284 1.00 95.75 84 ALA A CA 1
ATOM 676 C C . ALA A 1 84 ? -8.887 -12.999 2.130 1.00 95.75 84 ALA A C 1
ATOM 678 O O . ALA A 1 84 ? -8.959 -11.779 2.271 1.00 95.75 84 ALA A O 1
ATOM 679 N N . GLY A 1 85 ? -8.548 -13.571 0.978 1.00 94.75 85 GLY A N 1
ATOM 680 C CA . GLY A 1 85 ? -8.302 -12.810 -0.238 1.00 94.75 85 GLY A CA 1
ATOM 681 C C . GLY A 1 85 ? -8.524 -13.644 -1.492 1.00 94.75 85 GLY A C 1
ATOM 682 O O . GLY A 1 85 ? -8.432 -14.870 -1.452 1.00 94.75 85 GLY A O 1
ATOM 683 N N . ARG A 1 86 ? -8.849 -12.977 -2.599 1.00 96.00 86 ARG A N 1
ATOM 684 C CA . ARG A 1 86 ? -8.961 -13.591 -3.927 1.00 96.00 86 ARG A CA 1
ATOM 685 C C . ARG A 1 86 ? -8.722 -12.569 -5.032 1.00 96.00 86 ARG A C 1
ATOM 687 O O . ARG A 1 86 ? -8.946 -11.376 -4.835 1.00 96.00 86 ARG A O 1
ATOM 694 N N . VAL A 1 87 ? -8.368 -13.064 -6.213 1.00 94.31 87 VAL A N 1
ATOM 695 C CA . VAL A 1 87 ? -8.450 -12.282 -7.452 1.00 94.31 87 VAL A CA 1
ATOM 696 C C . VAL A 1 87 ? -9.927 -12.115 -7.832 1.00 94.31 87 VAL A C 1
ATOM 698 O O . VAL A 1 87 ? -10.719 -13.059 -7.734 1.00 94.31 87 VAL A O 1
ATOM 701 N N . VAL A 1 88 ? -10.315 -10.903 -8.225 1.00 94.94 88 VAL A N 1
ATOM 702 C CA . VAL A 1 88 ? -11.675 -10.568 -8.668 1.00 94.94 88 VAL A CA 1
ATOM 703 C C . VAL A 1 88 ? -11.759 -10.802 -10.170 1.00 94.94 88 VAL A C 1
ATOM 705 O O . VAL A 1 88 ? -11.439 -9.926 -10.967 1.00 94.94 88 VAL A O 1
ATOM 708 N N . THR A 1 89 ? -12.164 -12.006 -10.566 1.00 93.69 89 THR A N 1
ATOM 709 C CA . THR A 1 89 ? -12.290 -12.391 -11.980 1.00 93.69 89 THR A CA 1
ATOM 710 C C . THR A 1 89 ? -13.527 -11.782 -12.642 1.00 93.69 89 THR A C 1
ATOM 712 O O . THR A 1 89 ? -13.549 -11.595 -13.855 1.00 93.69 89 THR A O 1
ATOM 715 N N . GLU A 1 90 ? -14.532 -11.399 -11.850 1.00 94.69 90 GLU A N 1
ATOM 716 C CA . GLU A 1 90 ? -15.756 -10.722 -12.298 1.00 94.69 90 GLU A CA 1
ATOM 717 C C . GLU A 1 90 ? -15.471 -9.343 -12.908 1.00 94.69 90 GLU A C 1
ATOM 719 O O . GLU A 1 90 ? -16.272 -8.817 -13.677 1.00 94.69 90 GLU A O 1
ATOM 724 N N . ALA A 1 91 ? -14.309 -8.776 -12.585 1.00 91.00 91 ALA A N 1
ATOM 725 C CA . ALA A 1 91 ? -13.809 -7.529 -13.133 1.00 91.00 91 ALA A CA 1
ATOM 726 C C . ALA A 1 91 ? -13.360 -7.652 -14.605 1.00 91.00 91 ALA A C 1
ATOM 728 O O . ALA A 1 91 ? -13.128 -6.637 -15.253 1.00 91.00 91 ALA A O 1
ATOM 729 N N . GLY A 1 92 ? -13.239 -8.860 -15.167 1.00 91.06 92 GLY A N 1
ATOM 730 C CA . GLY A 1 92 ? -12.829 -9.050 -16.560 1.00 91.06 92 GLY A CA 1
ATOM 731 C C . GLY A 1 92 ? -11.461 -8.424 -16.856 1.00 91.06 92 GLY A C 1
ATOM 732 O O . GLY A 1 92 ? -10.498 -8.660 -16.134 1.00 91.06 92 GLY A O 1
ATOM 733 N N . GLN A 1 93 ? -11.379 -7.622 -17.921 1.00 90.12 93 GLN A N 1
ATOM 734 C CA . GLN A 1 93 ? -10.143 -6.966 -18.377 1.00 90.12 93 GLN A CA 1
ATOM 735 C C . GLN A 1 93 ? -10.116 -5.462 -18.065 1.00 90.12 93 GLN A C 1
ATOM 737 O O . GLN A 1 93 ? -9.579 -4.674 -18.839 1.00 90.12 93 GLN A O 1
ATOM 742 N N . ILE A 1 94 ? -10.727 -5.032 -16.957 1.00 89.12 94 ILE A N 1
ATOM 743 C CA . ILE A 1 94 ? -10.768 -3.602 -16.598 1.00 89.12 94 ILE A CA 1
ATOM 744 C C . ILE A 1 94 ? -9.408 -3.040 -16.158 1.00 89.12 94 ILE A C 1
ATOM 746 O O . ILE A 1 94 ? -9.263 -1.825 -16.059 1.00 89.12 94 ILE A O 1
ATOM 750 N N . SER A 1 95 ? -8.437 -3.905 -15.853 1.00 83.88 95 SER A N 1
ATOM 751 C CA . SER A 1 95 ? -7.089 -3.529 -15.437 1.00 83.88 95 SER A CA 1
ATOM 752 C C . SER A 1 95 ? -6.068 -4.504 -16.017 1.00 83.88 95 SER A C 1
ATOM 754 O O . SER A 1 95 ? -6.339 -5.691 -16.191 1.00 83.88 95 SER A O 1
ATOM 756 N N . ASP A 1 96 ? -4.897 -3.965 -16.322 1.00 80.94 96 ASP A N 1
ATOM 757 C CA . ASP A 1 96 ? -3.651 -4.667 -16.617 1.00 80.94 96 ASP A CA 1
ATOM 758 C C . ASP A 1 96 ? -2.988 -5.273 -15.365 1.00 80.94 96 ASP A C 1
ATOM 760 O O . ASP A 1 96 ? -2.142 -6.158 -15.486 1.00 80.94 96 ASP A O 1
ATOM 764 N N . HIS A 1 97 ? -3.422 -4.867 -14.169 1.00 85.06 97 HIS A N 1
ATOM 765 C CA . HIS A 1 97 ? -3.078 -5.494 -12.895 1.00 85.06 97 HIS A CA 1
ATOM 766 C C . HIS A 1 97 ? -4.202 -6.413 -12.409 1.00 85.06 97 HIS A C 1
ATOM 768 O O . HIS A 1 97 ? -5.370 -6.239 -12.752 1.00 85.06 97 HIS A O 1
ATOM 774 N N . LEU A 1 98 ? -3.859 -7.384 -11.557 1.00 87.69 98 LEU A N 1
ATOM 775 C CA . LEU A 1 98 ? -4.835 -8.296 -10.959 1.00 87.69 98 LEU A CA 1
ATOM 776 C C . LEU A 1 98 ? -5.707 -7.548 -9.939 1.00 87.69 98 LEU A C 1
ATOM 778 O O . LEU A 1 98 ? -5.193 -7.132 -8.897 1.00 87.69 98 LEU A O 1
ATOM 782 N N . PRO A 1 99 ? -7.026 -7.414 -10.165 1.00 90.62 99 PRO A N 1
ATOM 783 C CA . PRO A 1 99 ? -7.906 -6.826 -9.171 1.00 90.62 99 PRO A CA 1
ATOM 784 C C . PRO A 1 99 ? -8.027 -7.785 -7.986 1.00 90.62 99 PRO A C 1
ATOM 786 O O . PRO A 1 99 ? -8.252 -8.984 -8.165 1.00 90.62 99 PRO A O 1
ATOM 789 N N . VAL A 1 100 ? -7.889 -7.267 -6.768 1.00 92.19 100 VAL A N 1
ATOM 790 C CA . VAL A 1 100 ? -7.897 -8.077 -5.545 1.00 92.19 100 VAL A CA 1
ATOM 791 C C . VAL A 1 100 ? -9.060 -7.698 -4.640 1.00 92.19 100 VAL A C 1
ATOM 793 O O . VAL A 1 100 ? -9.385 -6.527 -4.457 1.00 92.19 100 VAL A O 1
ATOM 796 N N . TRP A 1 101 ? -9.677 -8.711 -4.042 1.00 94.06 101 TRP A N 1
ATOM 797 C CA . TRP A 1 101 ? -10.606 -8.565 -2.931 1.00 94.06 101 TRP A CA 1
ATOM 798 C C . TRP A 1 101 ? -9.971 -9.186 -1.699 1.00 94.06 101 TRP A C 1
ATOM 800 O O . TRP A 1 101 ? -9.411 -10.279 -1.780 1.00 94.06 101 TRP A O 1
ATOM 810 N N . ALA A 1 102 ? -10.073 -8.506 -0.563 1.00 94.19 102 ALA A N 1
ATOM 811 C CA . ALA A 1 102 ? -9.523 -8.985 0.690 1.00 94.19 102 ALA A CA 1
ATOM 812 C C . ALA A 1 102 ? -10.412 -8.598 1.874 1.00 94.19 102 ALA A C 1
ATOM 814 O O . ALA A 1 102 ? -11.039 -7.538 1.893 1.00 94.19 102 ALA A O 1
ATOM 815 N N . VAL A 1 103 ? -10.442 -9.474 2.875 1.00 93.25 103 VAL A N 1
ATOM 816 C CA . VAL A 1 103 ? -11.091 -9.257 4.167 1.00 93.25 103 VAL A CA 1
ATOM 817 C C . VAL A 1 103 ? -10.009 -9.097 5.205 1.00 93.25 103 VAL A C 1
ATOM 819 O O . VAL A 1 103 ? -9.143 -9.960 5.341 1.00 93.25 103 VAL A O 1
ATOM 822 N N . PHE A 1 104 ? -10.111 -8.026 5.979 1.00 90.75 104 PHE A N 1
ATOM 823 C CA . PHE A 1 104 ? -9.206 -7.754 7.080 1.00 90.75 104 PHE A CA 1
ATOM 824 C C . PHE A 1 104 ? -9.967 -7.710 8.395 1.00 90.75 104 PHE A C 1
ATOM 826 O O . PHE A 1 104 ? -11.117 -7.271 8.460 1.00 90.75 104 PHE A O 1
ATOM 833 N 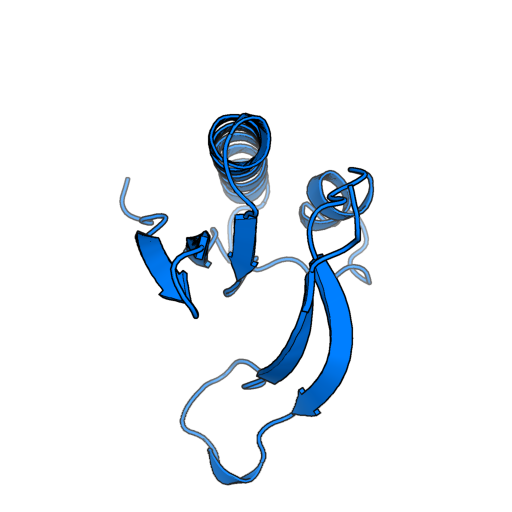N . ARG A 1 105 ? -9.298 -8.138 9.459 1.00 88.81 105 ARG A N 1
ATOM 834 C CA . ARG A 1 105 ? -9.761 -7.999 10.835 1.00 88.81 105 ARG A CA 1
ATOM 835 C C . ARG A 1 105 ? -8.802 -7.086 11.581 1.00 88.81 105 ARG A C 1
ATOM 837 O O . ARG A 1 105 ? -7.594 -7.163 11.394 1.00 88.81 105 ARG A O 1
ATOM 844 N N . PHE A 1 106 ? -9.325 -6.244 12.466 1.00 87.06 106 PHE A N 1
ATOM 845 C CA . PHE A 1 106 ? -8.465 -5.532 13.404 1.00 87.06 106 PHE A CA 1
ATOM 846 C C . PHE A 1 106 ? -7.755 -6.513 14.326 1.00 87.06 106 PHE A C 1
ATOM 848 O O . PHE A 1 106 ? -8.404 -7.340 14.973 1.00 87.06 106 PHE A O 1
ATOM 855 N N . THR A 1 107 ? -6.440 -6.369 14.448 1.00 79.25 107 THR A N 1
ATOM 856 C CA . THR A 1 107 ? -5.717 -7.037 15.524 1.00 79.25 107 THR A CA 1
ATOM 857 C C . THR A 1 107 ? -6.180 -6.433 16.855 1.00 79.25 107 THR A C 1
ATOM 859 O O . THR A 1 107 ? -6.427 -5.224 16.962 1.00 79.25 107 THR A O 1
ATOM 862 N N . ARG A 1 108 ? -6.387 -7.277 17.874 1.00 59.34 108 ARG A N 1
ATOM 863 C CA . ARG A 1 108 ? -6.598 -6.779 19.239 1.00 59.34 108 ARG A CA 1
ATOM 864 C C . ARG A 1 108 ? -5.279 -6.141 19.679 1.00 59.34 108 ARG A C 1
ATOM 866 O O . ARG A 1 108 ? -4.280 -6.848 19.765 1.00 59.34 108 ARG A O 1
ATOM 873 N N . ARG A 1 109 ? -5.279 -4.827 19.896 1.00 56.47 109 ARG A N 1
ATOM 874 C CA . ARG A 1 109 ? -4.318 -4.194 20.802 1.00 56.47 109 ARG A CA 1
ATOM 875 C C . ARG A 1 109 ? -4.933 -4.186 22.189 1.00 56.47 109 ARG A C 1
ATOM 877 O O . ARG A 1 109 ? -6.161 -3.945 22.254 1.00 56.47 109 ARG A O 1
#